Pr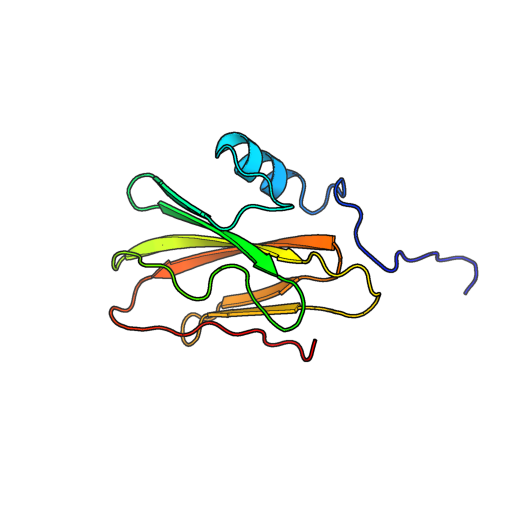otein AF-Q4JHG4-F1 (afdb_monomer)

Foldseek 3Di:
DVVDDDDQADDLCDPVCVVVVVVCVVVVHDLQDDQDWDDDPLEIETHWEDEPPDIRDQDDDHDAFRWYKYKYFYQDPDGPPKWKKDWPPFPDIDIHGHRRIDMDIGGNNDDDDIGMHTPDPD

Solvent-accessible surface area (backbone atoms only — not comparable to full-atom values): 7217 Å² total; per-residue (Å²): 120,88,88,62,84,81,79,74,58,50,56,87,81,40,74,93,38,44,68,60,51,53,52,33,53,76,71,71,46,52,68,90,76,40,58,48,78,47,78,56,90,59,35,34,43,37,38,24,34,32,42,85,96,42,60,63,56,91,76,86,90,80,56,70,64,22,43,35,32,45,34,39,21,22,67,38,86,51,71,84,46,30,40,28,45,30,43,62,96,66,91,43,74,48,71,23,44,21,36,26,61,36,73,55,74,49,67,38,75,67,80,82,90,73,59,69,48,61,77,40,94,88

Radius of gyration: 14.96 Å; Cα contacts (8 Å, |Δi|>4): 249; chains: 1; bounding box: 32×35×48 Å

Sequence (122 aa):
RDQIKTRKIWDRKDPFFAETVKRAEQDGIDLMKDNKVIRDGNKVRVYMVSMAPSFGLTEFKVKQGDEVTVTITNLDEIEDVTHGFVMVNHGVCMEISPQQTSSITFVADKPGVHWYYCSWFC

InterPro domains:
  IPR002429 Cytochrome c oxidase subunit II-like C-terminal [PS50857] (39-122)
  IPR008972 Cupredoxin [G3DSA:2.60.40.420] (7-122)
  IPR008972 Cupredoxin [SSF49503] (9-122)
  IPR051403 NosZ/Cytochrome c oxidase subunit 2 [PTHR42838] (1-122)

Secondary structure (DSSP, 8-state):
-TT----SS--TT-GGGHHHHHHHHHTT--TTT--EEEEETTEEEEEEEEETTEES-S-----TT-EEEEEEEE---STT--EEEEETTTTEEEEE-TT-EEEEEEE--S-S---EE--S--

pLDDT: mean 98.19, std 1.74, range [81.31, 98.94]

Mean predicted aligned error: 2.07 Å

Structure (mmCIF, N/CA/C/O backbone):
data_AF-Q4JHG4-F1
#
_entry.id   AF-Q4JHG4-F1
#
loop_
_atom_site.group_PDB
_atom_site.id
_atom_site.type_symbol
_atom_site.label_atom_id
_atom_site.label_alt_id
_atom_site.label_comp_id
_atom_site.label_asym_id
_atom_site.label_entity_id
_atom_site.label_seq_id
_atom_site.pdbx_PDB_ins_code
_atom_site.Cartn_x
_atom_site.Cartn_y
_atom_site.Cartn_z
_atom_site.occupancy
_atom_site.B_iso_or_equiv
_atom_site.auth_seq_id
_atom_site.auth_comp_id
_atom_site.auth_asym_id
_atom_site.auth_atom_id
_atom_site.pdbx_PDB_model_num
ATOM 1 N N . ARG A 1 1 ? 12.588 -20.033 -24.033 1.00 81.31 1 ARG A N 1
ATOM 2 C CA . ARG A 1 1 ? 13.196 -18.971 -23.179 1.00 81.31 1 ARG A CA 1
ATOM 3 C C . ARG A 1 1 ? 13.034 -17.598 -23.824 1.00 81.31 1 ARG A C 1
ATOM 5 O O . ARG A 1 1 ? 12.637 -16.671 -23.148 1.00 81.31 1 ARG A O 1
ATOM 12 N N . ASP A 1 2 ? 13.351 -17.478 -25.105 1.00 95.81 2 ASP A N 1
ATOM 13 C CA . ASP A 1 2 ? 13.253 -16.287 -25.963 1.00 95.81 2 ASP A CA 1
ATOM 14 C C . ASP A 1 2 ? 11.823 -15.812 -26.289 1.00 95.81 2 ASP A C 1
ATOM 16 O O . ASP A 1 2 ? 11.631 -14.650 -26.636 1.00 95.81 2 ASP A O 1
ATOM 20 N N . GLN A 1 3 ? 10.824 -16.685 -26.148 1.00 97.44 3 GLN A N 1
ATOM 21 C CA . GLN A 1 3 ? 9.413 -16.368 -26.408 1.00 97.44 3 GLN A CA 1
ATOM 22 C C . GLN A 1 3 ? 8.757 -15.457 -25.356 1.00 97.44 3 GLN A C 1
ATOM 24 O O . GLN A 1 3 ? 7.741 -14.835 -25.651 1.00 97.44 3 GLN A O 1
ATOM 29 N N . ILE A 1 4 ? 9.309 -15.373 -24.140 1.00 97.69 4 ILE A N 1
ATOM 30 C CA . ILE A 1 4 ? 8.727 -14.609 -23.028 1.00 97.69 4 ILE A CA 1
ATOM 31 C C . ILE A 1 4 ? 9.735 -13.568 -22.549 1.00 97.69 4 ILE A C 1
ATOM 33 O O . ILE A 1 4 ? 10.886 -13.891 -22.258 1.00 97.69 4 ILE A O 1
ATOM 37 N N . LYS A 1 5 ? 9.283 -12.317 -22.444 1.00 96.56 5 LYS A N 1
ATOM 38 C CA . LYS A 1 5 ? 10.064 -11.198 -21.908 1.00 96.56 5 LYS A CA 1
ATOM 39 C C . LYS A 1 5 ? 9.315 -10.597 -20.728 1.00 96.56 5 LYS A C 1
ATOM 41 O O . LYS A 1 5 ? 8.333 -9.885 -20.915 1.00 96.56 5 LYS A O 1
ATOM 46 N N . THR A 1 6 ? 9.761 -10.922 -19.522 1.00 97.75 6 THR A N 1
ATOM 47 C CA . THR A 1 6 ? 9.220 -10.355 -18.286 1.00 97.75 6 THR A CA 1
ATOM 48 C C . THR A 1 6 ? 9.846 -8.993 -18.008 1.00 97.75 6 THR A C 1
ATOM 50 O O . THR A 1 6 ? 10.968 -8.702 -18.432 1.00 97.75 6 THR A O 1
ATOM 53 N N . ARG A 1 7 ? 9.112 -8.142 -17.291 1.00 97.25 7 ARG A N 1
ATOM 54 C CA . ARG A 1 7 ? 9.676 -6.929 -16.692 1.00 97.25 7 ARG A CA 1
ATOM 55 C C . ARG A 1 7 ? 10.364 -7.296 -15.381 1.00 97.25 7 ARG A C 1
ATOM 57 O O . ARG A 1 7 ? 9.995 -8.285 -14.754 1.00 97.25 7 ARG A O 1
ATOM 64 N N . LYS A 1 8 ? 11.361 -6.502 -14.997 1.00 98.00 8 LYS A N 1
ATOM 65 C CA . LYS A 1 8 ? 12.080 -6.666 -13.726 1.00 98.00 8 LYS A CA 1
ATOM 66 C C . LYS A 1 8 ? 11.560 -5.756 -12.615 1.00 98.00 8 LYS A C 1
ATOM 68 O O . LYS A 1 8 ? 11.578 -6.139 -11.457 1.00 98.00 8 LYS A O 1
ATOM 73 N N . ILE A 1 9 ? 11.104 -4.566 -12.995 1.00 98.31 9 ILE A N 1
ATOM 74 C CA . ILE A 1 9 ? 10.517 -3.555 -12.116 1.00 98.31 9 ILE A CA 1
ATOM 75 C C . ILE A 1 9 ? 9.209 -3.065 -12.736 1.00 98.31 9 ILE A C 1
ATOM 77 O O . ILE A 1 9 ? 9.002 -3.199 -13.951 1.00 98.31 9 ILE A O 1
ATOM 81 N N . TRP A 1 10 ? 8.328 -2.511 -11.911 1.00 98.69 10 TRP A N 1
ATOM 82 C CA . TRP A 1 10 ? 7.053 -1.975 -12.372 1.00 98.69 10 TRP A CA 1
ATOM 83 C C . TRP A 1 10 ? 7.225 -0.645 -13.114 1.00 98.69 10 TRP A C 1
ATOM 85 O O . TRP A 1 10 ? 8.149 0.124 -12.861 1.00 98.69 10 TRP A O 1
ATOM 95 N N . ASP A 1 11 ? 6.308 -0.360 -14.040 1.00 98.12 11 ASP A N 1
ATOM 96 C CA . ASP A 1 11 ? 6.175 0.970 -14.640 1.00 98.12 11 ASP A CA 1
ATOM 97 C C . ASP A 1 11 ? 5.203 1.787 -13.782 1.00 98.12 11 ASP A C 1
ATOM 99 O O . ASP A 1 11 ? 4.125 1.304 -13.453 1.00 98.12 11 ASP A O 1
ATOM 103 N N . ARG A 1 12 ? 5.527 3.037 -13.440 1.00 97.31 12 ARG A N 1
ATOM 104 C CA . ARG A 1 12 ? 4.632 3.901 -12.646 1.00 97.31 12 ARG A CA 1
ATOM 105 C C . ARG A 1 12 ? 3.285 4.187 -13.314 1.00 97.31 12 ARG A C 1
ATOM 107 O O . ARG A 1 12 ? 2.358 4.624 -12.638 1.00 97.31 12 ARG A O 1
ATOM 114 N N . LYS A 1 13 ? 3.164 3.942 -14.617 1.00 97.88 13 LYS A N 1
ATOM 115 C CA . LYS A 1 13 ? 1.923 4.052 -15.393 1.00 97.88 13 LYS A CA 1
ATOM 116 C C . LYS A 1 13 ? 1.253 2.697 -15.628 1.00 97.88 13 LYS A C 1
ATOM 118 O O . LYS A 1 13 ? 0.381 2.606 -16.493 1.00 97.88 13 LYS A O 1
ATOM 123 N N . ASP A 1 14 ? 1.669 1.642 -14.925 1.00 98.44 14 ASP A N 1
ATOM 124 C CA . ASP A 1 14 ? 1.105 0.313 -15.127 1.00 98.44 14 ASP A CA 1
ATOM 125 C C . ASP A 1 14 ? -0.407 0.305 -14.816 1.00 98.44 14 ASP A C 1
ATOM 127 O O . ASP A 1 14 ? -0.824 0.757 -13.741 1.00 98.44 14 ASP A O 1
ATOM 131 N N . PRO A 1 15 ? -1.255 -0.205 -15.732 1.00 98.44 15 PRO A N 1
ATOM 132 C CA . PRO A 1 15 ? -2.698 -0.275 -15.521 1.00 98.44 15 PRO A CA 1
ATOM 133 C C . PRO A 1 15 ? -3.100 -1.032 -14.254 1.00 98.44 15 PRO A C 1
ATOM 135 O O . PRO A 1 15 ? -4.172 -0.763 -13.713 1.00 98.44 15 PRO A O 1
ATOM 138 N N . PHE A 1 16 ? -2.253 -1.947 -13.768 1.00 98.50 16 PHE A N 1
ATOM 139 C CA . PHE A 1 16 ? -2.526 -2.779 -12.599 1.00 98.50 16 PHE A CA 1
ATOM 140 C C . PHE A 1 16 ? -2.901 -1.972 -11.348 1.00 98.50 16 PHE A C 1
ATOM 142 O O . PHE A 1 16 ? -3.775 -2.386 -10.591 1.00 98.50 16 PHE A O 1
ATOM 149 N N . PHE A 1 17 ? -2.285 -0.806 -11.145 1.00 98.56 17 PHE A N 1
ATOM 150 C CA . PHE A 1 17 ? -2.555 0.062 -9.994 1.00 98.56 17 PHE A CA 1
ATOM 151 C C . PHE A 1 17 ? -3.057 1.459 -10.385 1.00 98.56 17 PHE A C 1
ATOM 153 O O . PHE A 1 17 ? -3.096 2.362 -9.547 1.00 98.56 17 PHE A O 1
ATOM 160 N N . ALA A 1 18 ? -3.506 1.646 -11.630 1.00 98.50 18 ALA A N 1
ATOM 161 C CA . ALA A 1 18 ? -3.983 2.937 -12.127 1.00 98.50 18 ALA A CA 1
ATOM 162 C C . ALA A 1 18 ? -5.178 3.493 -11.328 1.00 98.50 18 ALA A C 1
ATOM 164 O O . ALA A 1 18 ? -5.262 4.698 -11.108 1.00 98.50 18 ALA A O 1
ATOM 165 N N . GLU A 1 19 ? -6.080 2.640 -10.836 1.00 98.31 19 GLU A N 1
ATOM 166 C CA . GLU A 1 19 ? -7.200 3.085 -9.990 1.00 98.31 19 GLU A CA 1
ATOM 167 C C . GLU A 1 19 ? -6.729 3.617 -8.627 1.00 98.31 19 GLU A C 1
ATOM 169 O O . GLU A 1 19 ? -7.259 4.607 -8.122 1.00 98.31 19 GLU A O 1
ATOM 174 N N . THR A 1 20 ? -5.677 3.026 -8.056 1.00 98.38 20 THR A N 1
ATOM 175 C CA . THR A 1 20 ? -5.048 3.533 -6.828 1.00 98.38 20 THR A CA 1
ATOM 176 C C . THR A 1 20 ? -4.375 4.884 -7.068 1.00 98.38 20 THR A C 1
ATOM 178 O O . THR A 1 20 ? -4.472 5.768 -6.216 1.00 98.38 20 THR A O 1
ATOM 181 N N . VAL A 1 21 ? -3.749 5.073 -8.236 1.00 98.50 21 VAL A N 1
ATOM 182 C CA . VAL A 1 21 ? -3.167 6.363 -8.646 1.00 98.50 21 VAL A CA 1
ATOM 183 C C . VAL A 1 21 ? -4.252 7.431 -8.766 1.00 98.50 21 VAL A C 1
ATOM 185 O O . VAL A 1 21 ? -4.121 8.487 -8.156 1.00 98.50 21 VAL A O 1
ATOM 188 N N . LYS A 1 22 ? -5.371 7.138 -9.439 1.00 98.50 22 LYS A N 1
ATOM 189 C CA . LYS A 1 22 ? -6.505 8.074 -9.548 1.00 98.50 22 LYS A CA 1
ATOM 190 C C . LYS A 1 22 ? -7.064 8.477 -8.183 1.00 98.50 22 LYS A C 1
ATOM 192 O O . LYS A 1 22 ? -7.379 9.644 -7.971 1.00 98.50 22 LYS A O 1
ATOM 197 N N . ARG A 1 23 ? -7.180 7.532 -7.240 1.00 98.44 23 ARG A N 1
ATOM 198 C CA . ARG A 1 23 ? -7.607 7.838 -5.863 1.00 98.44 23 ARG A CA 1
ATOM 199 C C . ARG A 1 23 ? -6.626 8.787 -5.169 1.00 98.44 23 ARG A C 1
ATOM 201 O O . ARG A 1 23 ? -7.059 9.736 -4.525 1.00 98.44 23 ARG A O 1
ATOM 208 N N . ALA A 1 24 ? -5.324 8.552 -5.317 1.00 98.50 24 ALA A N 1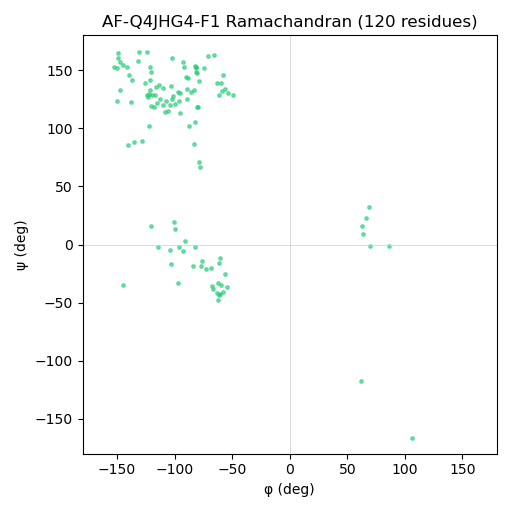
ATOM 209 C CA . ALA A 1 24 ? -4.302 9.434 -4.760 1.00 98.50 24 ALA A CA 1
ATOM 210 C C . ALA A 1 24 ? -4.362 10.843 -5.379 1.00 98.50 24 ALA A C 1
ATOM 212 O O . ALA A 1 24 ? -4.307 11.829 -4.650 1.00 98.50 24 ALA A O 1
ATOM 213 N N . GLU A 1 25 ? -4.566 10.951 -6.694 1.00 98.06 25 GLU A N 1
ATOM 214 C CA . GLU A 1 25 ? -4.744 12.236 -7.385 1.00 98.06 25 GLU A CA 1
ATOM 215 C C . GLU A 1 25 ? -5.965 13.009 -6.861 1.00 98.06 25 GLU A C 1
ATOM 217 O O . GLU A 1 25 ? -5.870 14.210 -6.612 1.00 98.06 25 GLU A O 1
ATOM 222 N N . GLN A 1 26 ? -7.093 12.327 -6.632 1.00 98.19 26 GLN A N 1
ATOM 223 C CA . GLN A 1 26 ? -8.300 12.925 -6.040 1.00 98.19 26 GLN A CA 1
ATOM 224 C C . GLN A 1 26 ? -8.064 13.443 -4.614 1.00 98.19 26 GLN A C 1
ATOM 226 O O . GLN A 1 26 ? -8.642 14.457 -4.228 1.00 98.19 26 GLN A O 1
ATOM 231 N N . ASP A 1 27 ? -7.198 12.774 -3.852 1.00 98.19 27 ASP A N 1
ATOM 232 C CA . ASP A 1 27 ? -6.771 13.202 -2.517 1.00 98.19 27 ASP A CA 1
ATOM 233 C C . ASP A 1 27 ? -5.646 14.265 -2.550 1.00 98.19 27 ASP A C 1
ATOM 235 O O . ASP A 1 27 ? -5.215 14.734 -1.494 1.00 98.19 27 ASP A O 1
ATOM 239 N N . GLY A 1 28 ? -5.152 14.655 -3.733 1.00 98.38 28 GLY A N 1
ATOM 240 C CA . GLY A 1 28 ? -4.043 15.605 -3.885 1.00 98.38 28 GLY A CA 1
ATOM 241 C C . GLY A 1 28 ? -2.690 15.056 -3.415 1.00 98.38 28 GLY A C 1
ATOM 242 O O . GLY A 1 28 ? -1.867 15.812 -2.893 1.00 98.38 28 GLY A O 1
ATOM 243 N N . ILE A 1 29 ? -2.479 13.745 -3.555 1.00 9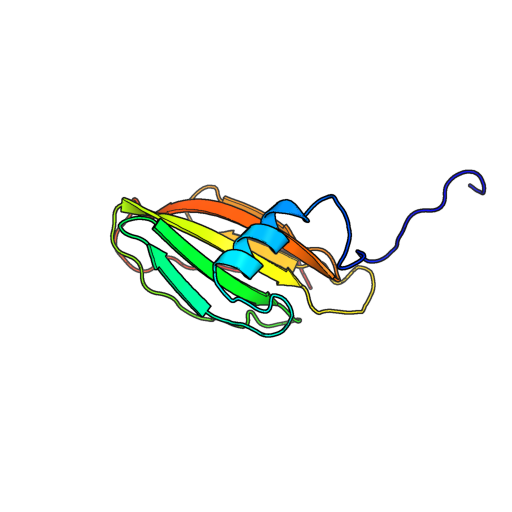8.56 29 ILE A N 1
ATOM 244 C CA . ILE A 1 29 ? -1.291 13.014 -3.102 1.00 98.56 29 ILE A CA 1
ATOM 245 C C . ILE A 1 29 ? -0.335 12.737 -4.264 1.00 98.56 29 ILE A C 1
ATOM 247 O O . ILE A 1 29 ? -0.713 12.121 -5.261 1.00 98.56 29 ILE A O 1
ATOM 251 N N . ASP A 1 30 ? 0.936 13.103 -4.091 1.00 98.31 30 ASP A N 1
ATOM 252 C CA . ASP A 1 30 ? 2.033 12.641 -4.949 1.00 98.31 30 ASP A CA 1
ATOM 253 C C . ASP A 1 30 ? 2.590 11.314 -4.409 1.00 98.31 30 ASP A C 1
ATOM 255 O O . ASP A 1 30 ? 3.375 11.288 -3.458 1.00 98.31 30 ASP A O 1
ATOM 259 N N . LEU A 1 31 ? 2.205 10.196 -5.035 1.00 98.38 31 LEU A N 1
ATOM 260 C CA . LEU A 1 31 ? 2.616 8.842 -4.636 1.00 98.38 31 LEU A CA 1
ATOM 261 C C . LEU A 1 31 ? 4.131 8.593 -4.680 1.00 98.38 31 LEU A C 1
ATOM 263 O O . LEU A 1 31 ? 4.566 7.561 -4.172 1.00 98.38 31 LEU A O 1
ATOM 267 N N . MET A 1 32 ? 4.919 9.489 -5.280 1.00 97.81 32 MET A N 1
ATOM 268 C CA . MET A 1 32 ? 6.378 9.370 -5.349 1.00 97.81 32 MET A CA 1
ATOM 269 C C . MET A 1 32 ? 7.099 10.085 -4.201 1.00 97.81 32 MET A C 1
ATOM 271 O O . MET A 1 32 ? 8.325 10.023 -4.128 1.00 97.81 32 MET A O 1
ATOM 275 N N . LYS A 1 33 ? 6.379 10.816 -3.339 1.00 97.69 33 LYS A N 1
ATOM 276 C CA . LYS A 1 33 ? 6.994 11.688 -2.320 1.00 97.69 33 LYS A CA 1
ATOM 277 C C . LYS A 1 33 ? 6.227 11.753 -1.008 1.00 97.69 33 LYS A C 1
ATOM 279 O O . LYS A 1 33 ? 6.833 11.925 0.049 1.00 97.69 33 LYS A O 1
ATOM 284 N N . ASP A 1 34 ? 4.905 11.689 -1.074 1.00 98.50 34 ASP A N 1
ATOM 285 C CA . ASP A 1 34 ? 4.063 12.023 0.060 1.00 98.50 34 ASP A CA 1
ATOM 286 C C . ASP A 1 34 ? 3.976 10.896 1.091 1.00 98.50 34 ASP A C 1
ATOM 288 O O . ASP A 1 34 ? 3.834 9.716 0.780 1.00 98.50 34 ASP A O 1
ATOM 292 N N . ASN A 1 35 ? 3.986 11.319 2.352 1.00 98.56 35 ASN A N 1
ATOM 293 C CA . ASN A 1 35 ? 3.762 10.503 3.537 1.00 98.56 35 ASN A CA 1
ATOM 294 C C . ASN A 1 35 ? 2.679 11.196 4.367 1.00 98.56 35 ASN A C 1
ATOM 296 O O . ASN A 1 35 ? 2.970 12.105 5.146 1.00 98.56 35 ASN A O 1
ATOM 300 N N . LYS A 1 36 ? 1.409 10.871 4.113 1.00 98.56 36 LYS A N 1
ATOM 301 C CA . LYS A 1 36 ? 0.254 11.648 4.587 1.00 98.56 36 LYS A CA 1
ATOM 302 C C . LYS A 1 36 ? -0.904 10.755 5.015 1.00 98.56 36 LYS A C 1
ATOM 304 O O . LYS A 1 36 ? -1.102 9.654 4.511 1.00 98.56 36 LYS A O 1
ATOM 309 N N . VAL A 1 37 ? -1.711 11.283 5.931 1.00 98.69 37 VAL A N 1
ATOM 310 C CA . VAL A 1 37 ? -2.948 10.659 6.407 1.00 98.69 37 VAL A CA 1
ATOM 311 C C . VAL A 1 37 ? -4.114 11.573 6.055 1.00 98.69 37 VAL A C 1
ATOM 313 O O . VAL A 1 37 ? -4.187 12.700 6.543 1.00 98.69 37 VAL A O 1
ATOM 316 N N . ILE A 1 38 ? -5.034 11.076 5.236 1.00 98.62 38 ILE A N 1
ATOM 317 C CA . ILE A 1 38 ? -6.258 11.762 4.822 1.00 98.62 38 ILE A CA 1
ATOM 318 C C . ILE A 1 38 ? -7.437 11.182 5.602 1.00 98.62 38 ILE A C 1
ATOM 320 O O . ILE A 1 38 ? -7.541 9.966 5.779 1.00 98.62 38 ILE A O 1
ATOM 324 N N . ARG A 1 39 ? -8.318 12.055 6.098 1.00 98.44 39 ARG A N 1
ATOM 325 C CA . ARG A 1 39 ? -9.491 11.682 6.901 1.00 98.44 39 ARG A CA 1
ATOM 326 C C . ARG A 1 39 ? -10.762 12.132 6.203 1.00 98.44 39 ARG A C 1
ATOM 328 O O . ARG A 1 39 ? -10.890 13.304 5.865 1.00 98.44 39 ARG A O 1
ATOM 335 N N . ASP A 1 40 ? -11.692 11.206 6.053 1.00 97.31 40 ASP A N 1
ATOM 336 C CA . ASP A 1 40 ? -12.949 11.382 5.337 1.00 97.31 40 ASP A CA 1
ATOM 337 C C . ASP A 1 40 ? -14.060 10.656 6.106 1.00 97.31 40 ASP A C 1
ATOM 339 O O . ASP A 1 40 ? -14.324 9.468 5.918 1.00 97.31 40 ASP A O 1
ATOM 343 N N . GLY A 1 41 ? -14.631 11.351 7.093 1.00 97.69 41 GLY A N 1
ATOM 344 C CA . GLY A 1 41 ? -15.559 10.747 8.048 1.00 97.69 41 GLY A CA 1
ATOM 345 C C . GLY A 1 41 ? -14.895 9.630 8.860 1.00 97.69 41 GLY A C 1
ATOM 346 O O . GLY A 1 41 ? -13.951 9.885 9.607 1.00 97.69 41 GLY A O 1
ATOM 347 N N . ASN A 1 42 ? -15.408 8.404 8.718 1.00 98.06 42 ASN A N 1
ATOM 348 C CA . ASN A 1 42 ? -14.860 7.183 9.321 1.00 98.06 42 ASN A CA 1
ATOM 349 C C . ASN A 1 42 ? -13.844 6.462 8.418 1.00 98.06 42 ASN A C 1
ATOM 351 O O . ASN A 1 42 ? -13.379 5.379 8.765 1.00 98.06 42 ASN A O 1
ATOM 355 N N . LYS A 1 43 ? -13.519 7.020 7.248 1.00 98.69 43 LYS A N 1
ATOM 356 C CA . LYS A 1 43 ? -12.505 6.477 6.347 1.00 98.69 43 LYS A CA 1
ATOM 357 C C . LYS A 1 43 ? -11.189 7.201 6.561 1.00 98.69 43 LYS A C 1
ATOM 359 O O . LYS A 1 43 ? -11.125 8.433 6.551 1.00 98.69 43 LYS A O 1
ATOM 364 N N . VAL A 1 44 ? -10.122 6.430 6.715 1.00 98.81 44 VAL A N 1
ATOM 365 C CA . VAL A 1 44 ? -8.761 6.950 6.826 1.00 98.81 44 VAL A CA 1
ATOM 366 C C . VAL A 1 44 ? -7.926 6.373 5.696 1.00 98.81 44 VAL A C 1
ATOM 368 O O . VAL A 1 44 ? -7.751 5.162 5.595 1.00 98.81 44 VAL A O 1
ATOM 371 N N . ARG A 1 45 ? -7.393 7.241 4.839 1.00 98.81 45 ARG A N 1
ATOM 372 C CA . ARG A 1 45 ? -6.492 6.853 3.750 1.00 98.81 45 ARG A CA 1
ATOM 373 C C . ARG A 1 45 ? -5.078 7.260 4.127 1.00 98.81 45 ARG A C 1
ATOM 375 O O . ARG A 1 45 ? -4.789 8.440 4.312 1.00 98.81 45 ARG A O 1
ATOM 382 N N . VAL A 1 46 ? -4.215 6.272 4.303 1.00 98.88 46 VAL A N 1
ATOM 383 C CA . VAL A 1 46 ? -2.807 6.456 4.645 1.00 98.88 46 VAL A CA 1
ATOM 384 C C . VAL A 1 46 ? -1.998 6.241 3.380 1.00 98.88 46 VAL A C 1
ATOM 386 O O . VAL A 1 46 ? -2.115 5.197 2.744 1.00 98.88 46 VAL A O 1
ATOM 389 N N . TYR A 1 47 ? -1.182 7.222 3.029 1.00 98.94 47 TYR A N 1
ATOM 390 C CA . TYR A 1 47 ? -0.256 7.168 1.910 1.00 98.94 47 TYR A CA 1
ATOM 391 C C . TYR A 1 47 ? 1.154 7.273 2.462 1.00 98.94 47 TYR A C 1
ATOM 393 O O . TYR A 1 47 ? 1.439 8.182 3.244 1.00 98.94 47 TYR A O 1
ATOM 401 N N . MET A 1 48 ? 2.024 6.349 2.082 1.00 98.75 48 MET A N 1
ATOM 402 C CA . MET A 1 48 ? 3.439 6.433 2.416 1.00 98.75 48 MET A CA 1
ATOM 403 C C . MET A 1 48 ? 4.300 5.817 1.325 1.00 98.75 48 MET A C 1
ATOM 405 O O . MET A 1 48 ? 3.857 4.959 0.561 1.00 98.75 48 MET A O 1
ATOM 409 N N . VAL A 1 49 ? 5.551 6.241 1.280 1.00 98.75 49 VAL A N 1
ATOM 410 C CA . VAL A 1 49 ? 6.578 5.602 0.462 1.00 98.75 49 VAL A CA 1
ATOM 411 C C . VAL A 1 49 ? 7.321 4.549 1.286 1.00 98.75 49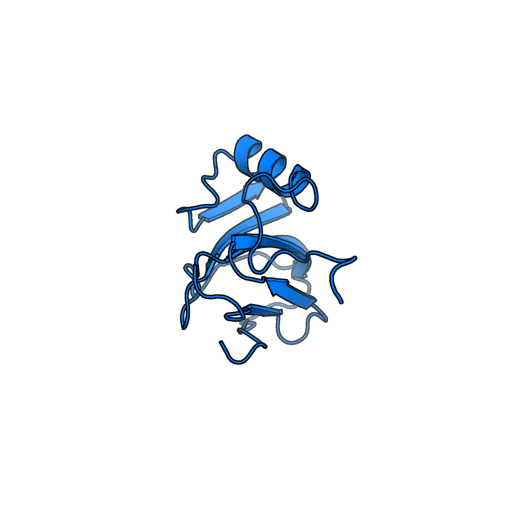 VAL A C 1
ATOM 413 O O . VAL A 1 49 ? 7.349 4.623 2.518 1.00 98.75 49 VAL A O 1
ATOM 416 N N . SER A 1 50 ? 7.936 3.578 0.621 1.00 98.69 50 SER A N 1
ATOM 417 C CA . SER A 1 50 ? 8.920 2.673 1.218 1.00 98.69 50 SER A CA 1
ATOM 418 C C . SER A 1 50 ? 10.212 2.707 0.412 1.00 98.69 50 SER A C 1
ATOM 420 O O . SER A 1 50 ? 10.180 2.748 -0.818 1.00 98.69 50 SER A O 1
ATOM 422 N N . MET A 1 51 ? 11.338 2.703 1.114 1.00 98.44 51 MET A N 1
ATOM 423 C CA . MET A 1 51 ? 12.674 2.546 0.543 1.00 98.44 51 MET A CA 1
ATOM 424 C C . MET A 1 51 ? 13.526 1.870 1.610 1.00 98.44 51 MET A C 1
ATOM 426 O O . MET A 1 51 ? 13.573 2.364 2.742 1.00 98.44 51 MET A O 1
ATOM 430 N N . ALA A 1 52 ? 14.134 0.728 1.297 1.00 97.69 52 ALA A N 1
ATOM 431 C CA . ALA A 1 52 ? 14.790 -0.098 2.310 1.00 97.69 52 ALA A CA 1
ATOM 432 C C . ALA A 1 52 ? 15.813 0.711 3.138 1.00 97.69 52 ALA A C 1
ATOM 434 O O . ALA A 1 52 ? 16.631 1.433 2.561 1.00 97.69 52 ALA A O 1
ATOM 435 N N . PRO A 1 53 ? 15.779 0.642 4.490 1.00 98.19 53 PRO A N 1
ATOM 436 C CA . PRO A 1 53 ? 14.979 -0.244 5.355 1.00 98.19 53 PRO A CA 1
ATOM 437 C C . PRO A 1 53 ? 13.718 0.409 5.973 1.00 98.19 53 PRO A C 1
ATOM 439 O O . PRO A 1 53 ? 13.223 -0.061 6.999 1.00 98.19 53 PRO A O 1
ATOM 442 N N . SER A 1 54 ? 13.222 1.520 5.424 1.00 98.19 54 SER A N 1
ATOM 443 C CA . SER A 1 54 ? 12.271 2.401 6.114 1.00 98.19 54 SER A CA 1
ATOM 444 C C . SER A 1 54 ? 10.947 2.583 5.372 1.00 98.19 54 SER A C 1
ATOM 446 O O . SER A 1 54 ? 10.899 2.793 4.159 1.00 98.19 54 SER A O 1
ATOM 448 N N . PHE A 1 55 ? 9.860 2.623 6.143 1.00 98.75 55 PHE A N 1
ATOM 449 C CA . PHE A 1 55 ? 8.622 3.274 5.718 1.00 98.75 55 PHE A CA 1
ATOM 450 C C . PHE A 1 55 ? 8.727 4.784 5.934 1.00 98.75 55 PHE A C 1
ATOM 452 O O . PHE A 1 55 ? 9.355 5.244 6.890 1.00 98.75 55 PHE A O 1
ATOM 459 N N . GLY A 1 56 ? 8.081 5.565 5.072 1.00 98.31 56 GLY A N 1
ATOM 460 C CA . GLY A 1 56 ? 8.0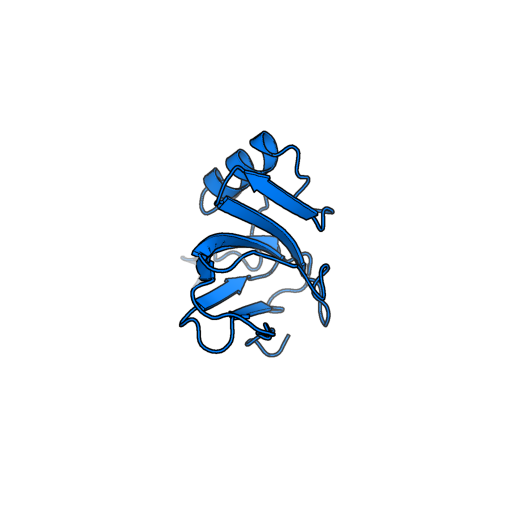68 7.021 5.196 1.00 98.31 56 GLY A CA 1
ATOM 461 C C . GLY A 1 56 ? 7.139 7.549 6.298 1.00 98.31 56 GLY A C 1
ATOM 462 O O . GLY A 1 56 ? 7.283 8.695 6.718 1.00 98.31 56 GLY A O 1
ATOM 463 N N . LEU A 1 57 ? 6.234 6.714 6.821 1.00 98.19 57 LEU A N 1
ATOM 464 C CA . LEU A 1 57 ? 5.562 6.927 8.105 1.00 98.19 57 LEU A CA 1
ATOM 465 C C . LEU A 1 57 ? 5.967 5.806 9.062 1.00 98.19 57 LEU A C 1
ATOM 467 O O . LEU A 1 57 ? 5.963 4.642 8.678 1.00 98.19 57 LEU A O 1
ATOM 471 N N . THR A 1 58 ? 6.289 6.162 10.305 1.00 97.81 58 THR A N 1
ATOM 472 C CA . THR A 1 58 ? 6.580 5.209 11.392 1.00 97.81 58 THR A CA 1
ATOM 473 C C . THR A 1 58 ? 5.420 5.071 12.377 1.00 97.81 58 THR A C 1
ATOM 475 O O . THR A 1 58 ? 5.319 4.076 13.088 1.00 97.81 58 THR A O 1
ATOM 478 N N . GLU A 1 59 ? 4.474 6.014 12.366 1.00 98.38 59 GLU A N 1
ATOM 479 C CA . GLU A 1 59 ? 3.226 5.950 13.123 1.00 98.38 59 GLU A CA 1
ATOM 480 C C . GLU A 1 59 ? 2.107 6.748 12.439 1.00 98.38 59 GLU A C 1
ATOM 482 O O . GLU A 1 59 ? 2.346 7.729 11.736 1.00 98.38 59 GLU A O 1
ATOM 487 N N . PHE A 1 60 ? 0.860 6.337 12.668 1.00 98.62 60 PHE A N 1
ATOM 488 C CA . PHE A 1 60 ? -0.329 7.129 12.366 1.00 98.62 60 PHE A CA 1
ATOM 489 C C . PHE A 1 60 ? -1.447 6.769 13.350 1.00 98.62 60 PHE A C 1
ATOM 491 O O . PHE A 1 60 ? -1.496 5.664 13.885 1.00 98.62 60 PHE A O 1
ATOM 498 N N . LYS A 1 61 ? -2.351 7.718 13.616 1.00 98.56 61 LYS A N 1
ATOM 499 C CA . LYS A 1 61 ? -3.441 7.551 14.593 1.00 98.56 61 LYS A CA 1
ATOM 500 C C . LYS A 1 61 ? -4.793 7.461 13.899 1.00 98.56 61 LYS A C 1
ATOM 502 O O . LYS A 1 61 ? -5.116 8.300 13.053 1.00 98.56 61 LYS A O 1
ATOM 507 N N . VAL A 1 62 ? -5.609 6.504 14.318 1.00 98.56 62 VAL A N 1
ATOM 508 C CA . VAL A 1 62 ? -6.990 6.292 13.859 1.00 98.56 62 VAL A CA 1
ATOM 509 C C . VAL A 1 62 ? -7.913 6.124 15.059 1.00 98.56 62 VAL A C 1
ATOM 511 O O . VAL A 1 62 ? -7.443 5.959 16.189 1.00 98.56 62 VAL A O 1
ATOM 514 N N . LYS A 1 63 ? -9.219 6.216 14.834 1.00 98.50 63 LYS A N 1
ATOM 515 C CA . LYS A 1 63 ? -10.230 5.877 15.832 1.00 98.50 63 LYS A CA 1
ATOM 516 C C . LYS A 1 63 ? -10.621 4.411 15.678 1.00 98.50 63 LYS A C 1
ATOM 518 O O . LYS A 1 63 ? -10.534 3.839 14.594 1.00 98.50 63 LYS A O 1
ATOM 523 N N . GLN A 1 64 ? -11.064 3.809 16.779 1.00 98.38 64 GLN A N 1
ATOM 524 C CA . GLN A 1 64 ? -11.640 2.472 16.725 1.00 98.38 64 GLN A CA 1
ATOM 525 C C . GLN A 1 64 ? -12.852 2.474 15.781 1.00 98.38 64 GLN A C 1
ATOM 527 O O . GLN A 1 64 ? -13.716 3.345 15.887 1.00 98.38 64 GLN A O 1
ATOM 532 N N . GLY A 1 65 ? -12.906 1.496 14.881 1.00 98.38 65 GLY A N 1
ATOM 533 C CA . GLY A 1 65 ? -13.951 1.357 13.871 1.00 98.38 65 GLY A CA 1
ATOM 534 C C . GLY A 1 65 ? -13.705 2.135 12.576 1.00 98.38 65 GLY A C 1
ATOM 535 O O . GLY A 1 65 ? -14.524 2.017 11.666 1.00 98.38 65 GLY A O 1
ATOM 536 N N . ASP A 1 66 ? -12.605 2.889 12.458 1.00 98.88 66 ASP A N 1
ATOM 537 C CA . ASP A 1 66 ? -12.240 3.517 11.185 1.00 98.88 66 ASP A CA 1
ATOM 538 C C . ASP A 1 66 ? -11.951 2.442 10.117 1.00 98.88 66 ASP A C 1
ATOM 540 O O . ASP A 1 66 ? -11.292 1.430 10.384 1.00 98.88 66 ASP A O 1
ATOM 544 N N . GLU A 1 67 ? -12.416 2.681 8.889 1.00 98.88 67 GLU A N 1
ATOM 545 C CA . GLU A 1 67 ? -12.021 1.931 7.693 1.00 98.88 67 GLU A CA 1
ATOM 546 C C . GLU A 1 67 ? -10.698 2.513 7.183 1.00 98.88 67 GLU A C 1
ATOM 548 O O . GLU A 1 67 ? -10.648 3.613 6.623 1.00 98.88 67 GLU A O 1
ATOM 553 N N . VAL A 1 68 ? -9.607 1.789 7.413 1.00 98.88 68 VAL A N 1
ATOM 554 C CA . VAL A 1 68 ? -8.247 2.229 7.110 1.00 98.88 68 VAL A CA 1
ATOM 555 C C . VAL A 1 68 ? -7.796 1.610 5.796 1.00 98.88 68 VAL A C 1
ATOM 557 O O . VAL A 1 68 ? -7.720 0.392 5.671 1.00 98.88 68 VAL A O 1
ATOM 560 N N . THR A 1 69 ? -7.452 2.446 4.819 1.00 98.94 69 THR A N 1
ATOM 561 C CA . THR A 1 69 ? -6.789 2.021 3.580 1.00 98.94 69 THR A CA 1
ATOM 562 C C . THR A 1 69 ? -5.346 2.489 3.603 1.00 98.94 69 THR A C 1
ATOM 564 O O . THR A 1 69 ? -5.091 3.692 3.553 1.00 98.94 69 THR A O 1
ATOM 567 N N . VAL A 1 70 ? -4.404 1.553 3.658 1.00 98.88 70 VAL A N 1
ATOM 568 C CA . VAL A 1 70 ? -2.971 1.854 3.580 1.00 98.88 70 VAL A CA 1
ATOM 569 C C . VAL A 1 70 ? -2.519 1.662 2.142 1.00 98.88 70 VAL A C 1
ATOM 571 O O . VAL A 1 70 ? -2.709 0.591 1.574 1.00 98.88 70 VAL A O 1
ATOM 574 N N . THR A 1 71 ? -1.948 2.708 1.555 1.00 98.94 71 THR A N 1
ATOM 575 C CA . THR A 1 71 ? -1.378 2.740 0.207 1.00 98.94 71 THR A CA 1
ATOM 576 C C . THR A 1 71 ? 0.119 2.980 0.326 1.00 98.94 71 THR A C 1
ATOM 578 O O . THR A 1 71 ? 0.536 3.989 0.897 1.00 98.94 71 THR A O 1
ATOM 581 N N . ILE A 1 72 ? 0.917 2.056 -0.205 1.00 98.88 72 ILE A N 1
ATOM 582 C CA . ILE A 1 72 ? 2.378 2.121 -0.150 1.00 98.88 72 ILE A CA 1
ATOM 583 C C . ILE A 1 72 ? 2.935 2.113 -1.563 1.00 98.88 72 ILE A C 1
ATOM 585 O O . ILE A 1 72 ? 2.535 1.283 -2.382 1.00 98.88 72 ILE A O 1
ATOM 589 N N . THR A 1 73 ? 3.864 3.027 -1.830 1.00 98.94 73 THR A N 1
ATOM 590 C CA . THR A 1 73 ? 4.659 3.043 -3.061 1.00 98.94 73 THR A CA 1
ATOM 591 C C . THR A 1 73 ? 6.102 2.686 -2.741 1.00 98.94 73 THR A C 1
ATOM 593 O O . THR A 1 73 ? 6.754 3.402 -1.982 1.00 98.94 73 THR A O 1
ATOM 596 N N . ASN A 1 74 ? 6.609 1.612 -3.341 1.00 98.81 74 ASN A N 1
ATOM 597 C CA . ASN A 1 74 ? 8.014 1.238 -3.227 1.00 98.81 74 ASN A CA 1
ATOM 598 C C . ASN A 1 74 ? 8.854 2.072 -4.204 1.00 98.81 74 ASN A C 1
ATOM 600 O O . ASN A 1 74 ? 8.634 2.009 -5.415 1.00 98.81 74 ASN A O 1
ATOM 604 N N . LEU A 1 75 ? 9.789 2.857 -3.669 1.00 98.69 75 LEU A N 1
ATOM 605 C CA . LEU A 1 75 ? 10.666 3.739 -4.437 1.00 98.69 75 LEU A CA 1
ATOM 606 C C . LEU A 1 75 ? 12.034 3.133 -4.748 1.00 98.69 75 LEU A C 1
ATOM 608 O O . LEU A 1 75 ? 12.808 3.779 -5.451 1.00 98.69 75 LEU A O 1
ATOM 612 N N . ASP A 1 76 ? 12.334 1.922 -4.276 1.00 98.50 76 ASP A N 1
ATOM 613 C CA . ASP A 1 76 ? 13.563 1.239 -4.663 1.00 98.50 76 ASP A CA 1
ATOM 614 C C . ASP A 1 76 ? 13.598 1.025 -6.188 1.00 98.50 76 ASP A C 1
ATOM 616 O O . ASP A 1 76 ? 12.593 0.716 -6.841 1.00 98.50 76 ASP A O 1
ATOM 620 N N . GLU A 1 77 ? 14.778 1.239 -6.768 1.00 98.06 77 GLU A N 1
ATOM 621 C CA . GLU A 1 77 ? 15.043 1.102 -8.210 1.00 98.06 77 GLU A CA 1
ATOM 622 C C . GLU A 1 77 ? 15.804 -0.193 -8.540 1.00 98.06 77 GLU A C 1
ATOM 624 O O . GLU A 1 77 ? 16.031 -0.516 -9.707 1.00 98.06 77 GLU A O 1
ATOM 629 N N . ILE A 1 78 ? 16.203 -0.944 -7.509 1.00 98.19 78 ILE A N 1
ATOM 630 C CA . ILE A 1 78 ? 16.953 -2.192 -7.630 1.00 98.19 78 ILE A CA 1
ATOM 631 C C . ILE A 1 78 ? 15.961 -3.344 -7.834 1.00 98.19 78 ILE A C 1
ATOM 633 O O . ILE A 1 78 ? 14.981 -3.474 -7.100 1.00 98.19 78 ILE A O 1
ATOM 637 N N . GLU A 1 79 ? 16.210 -4.188 -8.840 1.00 97.69 79 GLU A N 1
ATOM 638 C CA . GLU A 1 79 ? 15.413 -5.400 -9.061 1.00 97.69 79 GLU A CA 1
ATOM 639 C C . GLU A 1 79 ? 15.445 -6.315 -7.829 1.00 97.69 79 GLU A C 1
ATOM 641 O O . GLU A 1 79 ? 16.463 -6.400 -7.150 1.00 97.69 79 GLU A O 1
ATOM 646 N N . ASP A 1 80 ? 14.335 -7.008 -7.560 1.00 97.81 80 ASP A N 1
ATOM 647 C CA . ASP A 1 80 ? 14.192 -7.965 -6.447 1.00 97.81 80 ASP A CA 1
ATOM 648 C C . ASP A 1 80 ? 14.178 -7.355 -5.024 1.00 97.81 80 ASP A C 1
ATOM 650 O O . ASP A 1 80 ? 13.940 -8.073 -4.055 1.00 97.81 80 ASP A O 1
ATOM 654 N N . VAL A 1 81 ? 14.316 -6.027 -4.870 1.00 98.50 81 VAL A N 1
ATOM 655 C CA . VAL A 1 81 ? 14.141 -5.332 -3.572 1.00 98.50 81 VAL A CA 1
ATOM 656 C C . VAL A 1 81 ? 12.652 -5.150 -3.262 1.00 98.50 81 VAL A C 1
ATOM 658 O O . VAL A 1 81 ? 12.055 -4.072 -3.365 1.00 98.50 81 VAL A O 1
ATOM 661 N N . THR A 1 82 ? 12.020 -6.273 -2.947 1.00 98.81 82 THR A N 1
ATOM 662 C CA . THR A 1 82 ? 10.590 -6.369 -2.662 1.00 98.81 82 THR A CA 1
ATOM 663 C C . THR A 1 82 ? 10.312 -5.998 -1.215 1.00 98.81 82 THR A C 1
ATOM 665 O O . THR A 1 82 ? 10.952 -6.508 -0.298 1.00 98.81 82 THR A O 1
ATOM 668 N N . HIS A 1 83 ? 9.307 -5.150 -1.001 1.00 98.88 83 HIS A N 1
ATOM 669 C CA . HIS A 1 83 ? 8.798 -4.835 0.330 1.00 98.88 83 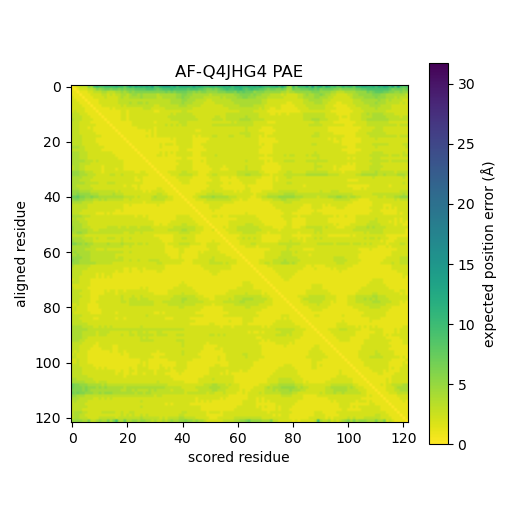HIS A CA 1
ATOM 670 C C . HIS A 1 83 ? 7.500 -5.580 0.613 1.00 98.88 83 HIS A C 1
ATOM 672 O O . HIS A 1 83 ? 6.773 -6.009 -0.284 1.00 98.88 83 HIS A O 1
ATOM 678 N N . GLY A 1 84 ? 7.181 -5.687 1.896 1.00 98.69 84 GLY A N 1
ATOM 679 C CA . GLY A 1 84 ? 5.893 -6.151 2.382 1.00 98.69 84 GLY A CA 1
ATOM 680 C C . GLY A 1 84 ? 5.246 -5.133 3.294 1.00 98.69 84 GLY A C 1
ATOM 681 O O . GLY A 1 84 ? 5.900 -4.240 3.823 1.00 98.69 84 GLY A O 1
ATOM 682 N N . PHE A 1 85 ? 3.961 -5.321 3.548 1.00 98.88 85 PHE A N 1
ATOM 683 C CA . PHE A 1 85 ? 3.279 -4.637 4.633 1.00 98.88 85 PHE A CA 1
ATOM 684 C C . PHE A 1 85 ? 2.354 -5.601 5.346 1.00 98.88 85 PHE A C 1
ATOM 686 O O . PHE A 1 85 ? 1.453 -6.174 4.730 1.00 98.88 85 PHE A O 1
ATOM 693 N N . VAL A 1 86 ? 2.568 -5.749 6.650 1.00 98.88 86 VAL A N 1
ATOM 694 C CA . VAL A 1 86 ? 1.711 -6.537 7.529 1.00 98.88 86 VAL A CA 1
ATOM 695 C C . VAL A 1 86 ? 1.219 -5.667 8.668 1.00 98.88 86 VAL A C 1
ATOM 697 O O . VAL A 1 86 ? 2.027 -5.066 9.371 1.00 98.88 86 VAL A O 1
ATOM 700 N N . MET A 1 87 ? -0.097 -5.652 8.889 1.00 98.81 87 MET A N 1
ATOM 701 C CA . MET A 1 87 ? -0.690 -5.084 10.101 1.00 98.81 87 MET A CA 1
ATOM 702 C C . MET A 1 87 ? -0.920 -6.208 11.115 1.00 98.81 87 MET A C 1
ATOM 704 O O . MET A 1 87 ? -1.738 -7.111 10.894 1.00 98.81 87 MET A O 1
ATOM 708 N N . VAL A 1 88 ? -0.186 -6.168 12.229 1.00 98.62 88 VAL A N 1
ATOM 709 C CA . VAL A 1 88 ? -0.203 -7.221 13.254 1.00 98.62 88 VAL A CA 1
ATOM 710 C C . VAL A 1 88 ? -1.628 -7.438 13.765 1.00 98.62 88 VAL A C 1
ATOM 712 O O . VAL A 1 88 ? -2.337 -6.485 14.069 1.00 98.62 88 VAL A O 1
ATOM 715 N N . ASN A 1 89 ? -2.050 -8.702 13.872 1.00 97.69 89 ASN A N 1
ATOM 716 C CA . ASN A 1 89 ? -3.366 -9.124 14.372 1.00 97.69 89 ASN A CA 1
ATOM 717 C C . ASN A 1 89 ? -4.590 -8.661 13.553 1.00 97.69 89 ASN A C 1
ATOM 719 O O . ASN A 1 89 ? -5.707 -8.758 14.063 1.00 97.69 89 ASN A O 1
ATOM 723 N N . HIS A 1 90 ? -4.418 -8.208 12.305 1.00 98.31 90 HIS A N 1
ATOM 724 C CA . HIS A 1 90 ? -5.535 -7.774 11.444 1.00 98.31 90 HIS A CA 1
ATOM 725 C C . HIS A 1 90 ? -5.753 -8.659 10.203 1.00 98.31 90 HIS A C 1
ATOM 727 O O . HIS A 1 90 ? -6.687 -8.421 9.448 1.00 98.31 90 HIS A O 1
ATOM 733 N N . GLY A 1 91 ? -4.919 -9.684 9.978 1.00 98.06 91 GLY A N 1
ATOM 734 C CA . GLY A 1 91 ? -5.022 -10.536 8.780 1.00 98.06 91 GLY A CA 1
ATOM 735 C C . GLY A 1 91 ? -4.705 -9.791 7.476 1.00 98.06 91 GLY A C 1
ATOM 736 O O . GLY A 1 91 ? -5.149 -10.192 6.407 1.00 98.06 91 GLY A O 1
ATOM 737 N N . VAL A 1 92 ? -3.952 -8.695 7.577 1.00 98.62 92 VAL A N 1
ATOM 738 C CA . VAL A 1 92 ? -3.593 -7.797 6.477 1.00 98.62 92 VAL A CA 1
ATOM 739 C C . VAL A 1 92 ? -2.151 -8.072 6.089 1.00 98.62 92 VAL A C 1
ATOM 741 O O . VAL A 1 92 ? -1.256 -7.917 6.920 1.00 98.62 92 VAL A O 1
ATOM 744 N N . CYS A 1 93 ? -1.936 -8.465 4.838 1.00 98.56 93 CYS A N 1
ATOM 745 C CA . CYS A 1 93 ? -0.620 -8.689 4.255 1.00 98.56 93 CYS A CA 1
ATOM 746 C C . CYS A 1 93 ? -0.666 -8.330 2.767 1.00 98.56 93 CYS A C 1
ATOM 748 O O . CYS A 1 93 ? -1.588 -8.755 2.069 1.00 98.56 93 CYS A O 1
ATOM 750 N N . MET A 1 94 ? 0.308 -7.563 2.282 1.00 98.75 94 MET A N 1
ATOM 751 C CA . MET A 1 94 ? 0.485 -7.303 0.851 1.00 98.75 94 MET A CA 1
ATOM 752 C C . MET A 1 94 ? 1.963 -7.198 0.469 1.00 98.75 94 MET A C 1
ATOM 754 O O . MET A 1 94 ? 2.802 -6.843 1.298 1.00 98.75 94 MET A O 1
ATOM 758 N N . GLU A 1 95 ? 2.250 -7.492 -0.797 1.00 98.81 95 GLU A N 1
ATOM 759 C CA . GLU A 1 95 ? 3.537 -7.273 -1.462 1.00 98.81 95 GLU A CA 1
ATOM 760 C C . GLU A 1 95 ? 3.573 -5.881 -2.113 1.00 98.81 95 GLU A C 1
ATOM 762 O O . GLU A 1 95 ? 2.557 -5.403 -2.637 1.00 98.81 95 GLU A O 1
ATOM 767 N N . ILE A 1 96 ? 4.745 -5.244 -2.097 1.00 98.75 96 ILE A N 1
ATOM 768 C CA . ILE A 1 96 ? 5.042 -4.020 -2.840 1.00 98.75 96 ILE A CA 1
ATOM 769 C C . ILE A 1 96 ? 6.421 -4.156 -3.512 1.00 98.75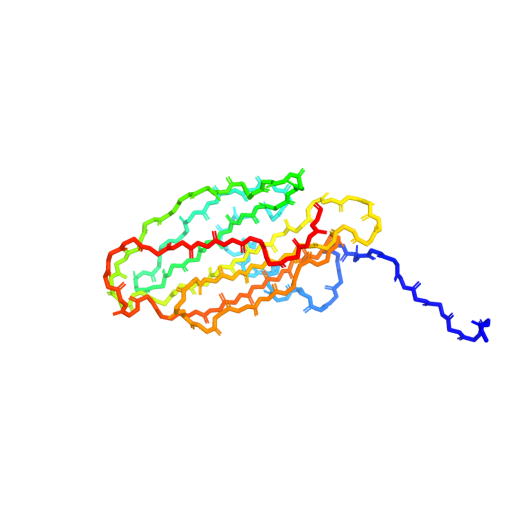 96 ILE A C 1
ATOM 771 O O . ILE A 1 96 ? 7.458 -3.786 -2.955 1.00 98.75 96 ILE A O 1
ATOM 775 N N . SER A 1 97 ? 6.433 -4.699 -4.727 1.00 98.81 97 SER A N 1
ATOM 776 C CA . SER A 1 97 ? 7.633 -4.836 -5.566 1.00 98.81 97 SER A CA 1
ATOM 777 C C . SER A 1 97 ? 8.197 -3.471 -6.015 1.00 98.81 97 SER A C 1
ATOM 779 O O . SER A 1 97 ? 7.476 -2.469 -5.964 1.00 98.81 97 SER A O 1
ATOM 781 N N . PRO A 1 98 ? 9.461 -3.391 -6.481 1.00 98.81 98 PRO A N 1
ATOM 782 C CA . PRO A 1 98 ? 10.089 -2.143 -6.931 1.00 98.81 98 PRO A CA 1
ATOM 783 C C . PRO A 1 98 ? 9.223 -1.343 -7.911 1.00 98.81 98 PRO A C 1
ATOM 785 O O . PRO A 1 98 ? 8.745 -1.885 -8.914 1.00 98.81 98 PRO A O 1
ATOM 788 N N . GLN A 1 99 ? 9.033 -0.051 -7.622 1.00 98.62 99 GLN A N 1
ATOM 789 C CA . GLN A 1 99 ? 8.188 0.890 -8.373 1.00 98.62 99 GLN A CA 1
ATOM 790 C C . GLN A 1 99 ? 6.685 0.562 -8.394 1.00 98.62 99 GLN A C 1
ATOM 792 O O . GLN A 1 99 ? 5.923 1.213 -9.113 1.00 98.62 99 GLN A O 1
ATOM 797 N N . GLN A 1 100 ? 6.204 -0.409 -7.619 1.00 98.81 100 GLN A N 1
ATOM 798 C CA . GLN A 1 100 ? 4.775 -0.705 -7.500 1.00 98.81 100 GLN A CA 1
ATOM 799 C C . GLN A 1 100 ? 4.093 0.249 -6.510 1.00 98.81 100 GLN A C 1
ATOM 801 O O . GLN A 1 100 ? 4.704 0.713 -5.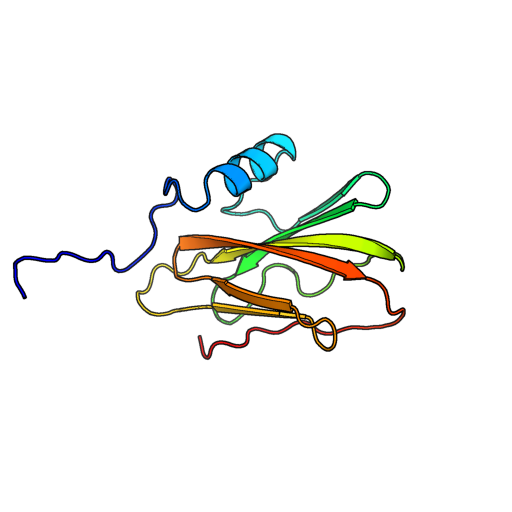546 1.00 98.81 100 GLN A O 1
ATOM 806 N N . THR A 1 101 ? 2.798 0.507 -6.716 1.00 98.88 101 THR A N 1
ATOM 807 C CA . THR A 1 101 ? 1.910 0.973 -5.642 1.00 98.88 101 THR A CA 1
ATOM 808 C C . THR A 1 101 ? 0.887 -0.109 -5.326 1.00 98.88 101 THR A C 1
ATOM 810 O O . THR A 1 101 ? 0.138 -0.526 -6.209 1.00 98.88 101 THR A O 1
ATOM 813 N N . SER A 1 102 ? 0.815 -0.508 -4.061 1.00 98.81 102 SER A N 1
ATOM 814 C CA . SER A 1 102 ? -0.175 -1.463 -3.556 1.00 98.81 102 SER A CA 1
ATOM 815 C C . SER A 1 102 ? -1.001 -0.809 -2.458 1.00 98.81 102 SER A C 1
ATOM 817 O O . SER A 1 102 ? -0.513 0.055 -1.725 1.00 98.81 102 SER A O 1
ATOM 819 N N . SER A 1 103 ? -2.267 -1.206 -2.331 1.00 98.75 103 SER A N 1
ATOM 820 C CA . SER A 1 103 ? -3.095 -0.762 -1.214 1.00 98.75 103 SER A CA 1
ATOM 821 C C . SER A 1 103 ? -3.963 -1.872 -0.659 1.00 98.75 103 SER A C 1
ATOM 823 O O . SER A 1 103 ? -4.473 -2.690 -1.422 1.00 98.75 103 SER A O 1
ATOM 825 N N . ILE A 1 104 ? -4.182 -1.843 0.651 1.00 98.81 104 ILE A N 1
ATOM 826 C CA . ILE A 1 104 ? -5.030 -2.795 1.362 1.00 98.81 104 ILE A CA 1
ATOM 827 C C . ILE A 1 104 ? -5.907 -2.062 2.379 1.00 98.81 104 ILE A C 1
ATOM 829 O O . ILE A 1 104 ? -5.467 -1.101 3.017 1.00 98.81 104 ILE A O 1
ATOM 833 N N . THR A 1 105 ? -7.156 -2.508 2.509 1.00 98.81 105 THR A N 1
ATOM 834 C CA . THR A 1 105 ? -8.160 -1.904 3.392 1.00 98.81 105 THR A CA 1
ATOM 835 C C . THR A 1 105 ? -8.525 -2.865 4.515 1.00 98.81 105 THR A C 1
ATOM 837 O O . THR A 1 105 ? -8.712 -4.057 4.277 1.00 98.81 105 THR A O 1
ATOM 840 N N . PHE A 1 106 ? -8.639 -2.348 5.735 1.00 98.75 106 PHE A N 1
ATOM 841 C CA . PHE A 1 106 ? -9.068 -3.095 6.915 1.00 98.75 106 PHE A CA 1
ATOM 842 C C . PHE A 1 106 ? -9.808 -2.186 7.899 1.00 98.75 106 PHE A C 1
ATOM 844 O O . PHE A 1 106 ? -9.730 -0.963 7.814 1.00 98.75 106 PHE A O 1
ATOM 851 N N . VAL A 1 107 ? -10.524 -2.782 8.850 1.00 98.69 107 VAL A N 1
ATOM 852 C CA . VAL A 1 107 ? -11.192 -2.043 9.929 1.00 98.69 107 VAL A CA 1
ATOM 853 C C . VAL A 1 107 ? -10.288 -2.033 11.158 1.00 98.69 107 VAL A C 1
ATOM 855 O O . VAL A 1 107 ? -9.820 -3.088 11.582 1.00 98.69 107 VAL A O 1
ATOM 858 N N . ALA A 1 108 ? -10.062 -0.861 11.749 1.00 98.56 108 ALA A N 1
ATOM 859 C CA . ALA A 1 108 ? -9.349 -0.718 13.019 1.00 98.56 108 ALA A CA 1
ATOM 860 C C . ALA A 1 108 ? -10.269 -1.084 14.201 1.00 98.56 108 ALA A C 1
ATOM 862 O O . ALA A 1 108 ? -10.689 -0.229 14.981 1.00 98.56 108 ALA A O 1
ATOM 863 N N . ASP A 1 109 ? -10.650 -2.356 14.307 1.00 97.75 109 ASP A N 1
ATOM 864 C CA . ASP A 1 109 ? -11.657 -2.854 15.255 1.00 97.75 109 ASP A CA 1
ATOM 865 C C . ASP A 1 109 ? -11.145 -2.983 16.703 1.00 97.75 109 ASP A C 1
ATOM 867 O O . ASP A 1 109 ? -11.939 -2.996 17.651 1.00 97.75 109 ASP A O 1
ATOM 871 N N . LYS A 1 110 ? -9.820 -3.013 16.888 1.00 97.06 110 LYS A N 1
ATOM 872 C CA . LYS A 1 110 ? -9.146 -3.193 18.182 1.00 97.06 110 LYS A CA 1
ATOM 873 C C . LYS A 1 110 ? -8.505 -1.888 18.669 1.00 97.06 110 LYS A C 1
ATOM 875 O O . LYS A 1 110 ? -7.634 -1.353 17.984 1.00 97.06 110 LYS A O 1
ATOM 880 N N . PRO A 1 111 ? -8.838 -1.386 19.873 1.00 97.94 111 PRO A N 1
ATOM 881 C CA . 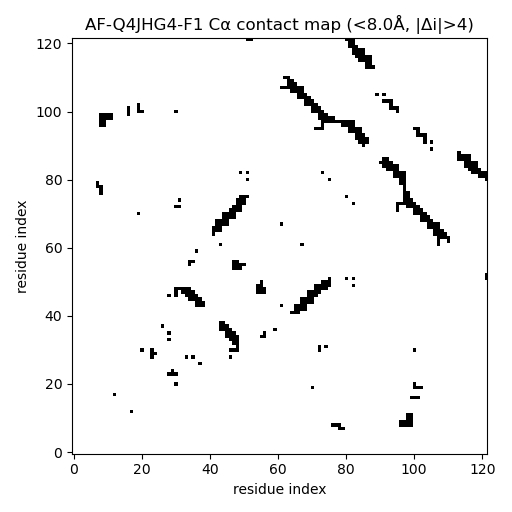PRO A 1 111 ? -8.151 -0.229 20.442 1.00 97.94 111 PRO A CA 1
ATOM 882 C C . PRO A 1 111 ? -6.715 -0.581 20.869 1.00 97.94 111 PRO A C 1
ATOM 884 O O . PRO A 1 111 ? -6.381 -1.750 21.061 1.00 97.94 111 PRO A O 1
ATOM 887 N N . GLY A 1 112 ? -5.877 0.440 21.059 1.00 97.88 112 GLY A N 1
ATOM 888 C CA . GLY A 1 112 ? -4.494 0.295 21.526 1.00 97.88 112 GLY A CA 1
ATOM 889 C C . GLY A 1 112 ? -3.445 0.511 20.435 1.00 97.88 112 GLY A C 1
ATOM 890 O O . GLY A 1 112 ? -3.735 1.052 19.369 1.00 97.88 112 GLY A O 1
ATOM 891 N N . VAL A 1 113 ? -2.203 0.127 20.739 1.00 98.50 113 VAL A N 1
ATOM 892 C CA . VAL A 1 113 ? -1.076 0.204 19.801 1.00 98.50 113 VAL A CA 1
ATOM 893 C C . VAL A 1 113 ? -1.004 -1.094 19.010 1.00 98.50 113 VAL A C 1
ATOM 895 O O . VAL A 1 113 ? -0.888 -2.170 19.596 1.00 98.50 113 VAL A O 1
ATOM 898 N N . HIS A 1 114 ? -1.020 -0.979 17.685 1.00 98.50 114 HIS A N 1
ATOM 899 C CA . HIS A 1 114 ? -0.834 -2.098 16.767 1.00 98.50 114 HIS A CA 1
ATOM 900 C C . HIS A 1 114 ? 0.337 -1.791 15.849 1.00 98.50 114 HIS A C 1
ATOM 902 O O . HIS A 1 114 ? 0.391 -0.730 15.230 1.00 98.50 114 HIS A O 1
ATOM 908 N N . TRP A 1 115 ? 1.287 -2.717 15.795 1.00 98.75 115 TRP A N 1
ATOM 909 C CA . TRP A 1 115 ? 2.475 -2.576 14.969 1.00 98.75 115 TRP A CA 1
ATOM 910 C C . TRP A 1 115 ? 2.173 -2.954 13.523 1.00 98.75 115 TRP A C 1
ATOM 912 O O . TRP A 1 115 ? 1.388 -3.865 13.251 1.00 98.75 115 TRP A O 1
ATOM 922 N N . TYR A 1 116 ? 2.871 -2.304 12.603 1.00 98.81 116 TYR A N 1
ATOM 923 C CA . TYR A 1 116 ? 3.043 -2.795 11.247 1.00 98.81 116 TYR A CA 1
ATOM 924 C C . TYR A 1 116 ? 4.523 -2.967 10.945 1.00 98.81 116 TYR A C 1
ATOM 926 O O . TYR A 1 116 ? 5.370 -2.308 11.550 1.00 98.81 116 TYR A O 1
ATOM 934 N N . TYR A 1 117 ? 4.832 -3.885 10.039 1.00 98.69 117 TYR A N 1
ATOM 935 C CA . TYR A 1 117 ? 6.207 -4.206 9.679 1.00 98.69 117 TYR A CA 1
ATOM 936 C C . TYR A 1 117 ? 6.313 -4.654 8.220 1.00 98.69 117 TYR A C 1
ATOM 938 O O . TYR A 1 117 ? 5.320 -5.049 7.600 1.00 98.69 117 TYR A O 1
ATOM 946 N N . CYS A 1 118 ? 7.534 -4.585 7.689 1.00 98.69 118 CYS A N 1
ATOM 947 C CA . CYS A 1 118 ? 7.876 -5.161 6.396 1.00 98.69 118 CYS A CA 1
ATOM 948 C C . CYS A 1 118 ? 8.103 -6.668 6.561 1.00 98.69 118 CYS A C 1
ATOM 950 O O . CYS A 1 118 ? 8.972 -7.082 7.324 1.00 98.69 118 CYS A O 1
ATOM 952 N N . SER A 1 119 ? 7.290 -7.489 5.892 1.00 98.56 119 SER A N 1
ATOM 953 C CA . SER A 1 119 ? 7.391 -8.954 5.960 1.00 98.56 119 SER A CA 1
ATOM 954 C C . SER A 1 119 ? 8.426 -9.550 5.009 1.00 98.56 119 SER A C 1
ATOM 956 O O . SER A 1 119 ? 8.829 -10.695 5.204 1.00 98.56 119 SER A O 1
ATOM 958 N N . TRP A 1 120 ? 8.836 -8.796 3.990 1.00 98.38 120 TRP A N 1
ATOM 959 C CA . TRP A 1 120 ? 9.877 -9.201 3.054 1.00 98.38 120 TRP A CA 1
ATOM 960 C C . TRP A 1 120 ? 11.250 -8.787 3.577 1.00 98.38 120 TRP A C 1
ATOM 962 O O . TRP A 1 120 ? 11.400 -7.735 4.197 1.00 98.38 120 TRP A O 1
ATOM 972 N N . PHE A 1 121 ? 12.252 -9.630 3.334 1.00 98.19 121 PHE A N 1
ATOM 973 C CA . PHE A 1 121 ? 13.637 -9.324 3.678 1.00 98.19 121 PHE A CA 1
ATOM 974 C C . PHE A 1 121 ? 14.236 -8.472 2.554 1.00 98.19 121 PHE A C 1
ATOM 976 O O . PHE A 1 121 ? 14.781 -9.013 1.594 1.00 98.19 121 PHE A O 1
ATOM 983 N N . CYS A 1 122 ? 14.035 -7.159 2.660 1.00 91.31 122 CYS A N 1
ATOM 984 C CA . CYS A 1 122 ? 14.418 -6.153 1.670 1.00 91.31 122 CYS A CA 1
ATOM 985 C C . CYS A 1 122 ? 15.845 -5.626 1.864 1.00 91.31 122 CYS A C 1
ATOM 987 O O . CYS A 1 122 ? 16.261 -5.460 3.037 1.00 91.31 122 CYS A O 1
#

Nearest PDB structures (foldseek):
  6y7e-assembly1_A  TM=1.002E+00  e=1.902E-21  Stutzerimonas stutzeri
  6y7d-assembly1_B  TM=1.002E+00  e=2.160E-21  Stutzerimonas stutzeri
  6y7e-assembly1_B  TM=1.002E+00  e=2.160E-21  Stutzerimonas stutzeri
  7aq7-assembly1_A  TM=1.002E+00  e=2.785E-21  Stutzerimonas stutzeri
  7aq3-assembly1_A  TM=1.002E+00  e=3.369E-21  Stutzerimonas stutzeri

Organism: NCBI:txid157792